Protein AF-A0A5K0YGM4-F1 (afdb_monomer_lite)

Secondary structure (DSSP, 8-state):
--GGGTTT-SS--TT---TTTHHHHHHHHHHHHHHH-

Radius of gyration: 10.8 Å; chains: 1; bounding box: 23×17×29 Å

InterPro domains:
  IPR002755 DNA primase, small subunit [PF01896] (1-37)

Organism: NCBI:txid210225

Foldseek 3Di:
DLQVCQVPDDPDHDPDDDPVSVVVVVVVVVVCVVVVD

Sequence (37 aa):
DISDYDDVRYCCSGADVCIDCWPLMTVAIKVLDVSLR

pLDDT: mean 97.09, std 3.04, range [79.5, 98.31]

Structure (mmCIF, N/CA/C/O backbone):
data_AF-A0A5K0YGM4-F1
#
_entry.id   AF-A0A5K0YGM4-F1
#
loop_
_atom_site.group_PDB
_atom_site.id
_atom_site.type_symbol
_atom_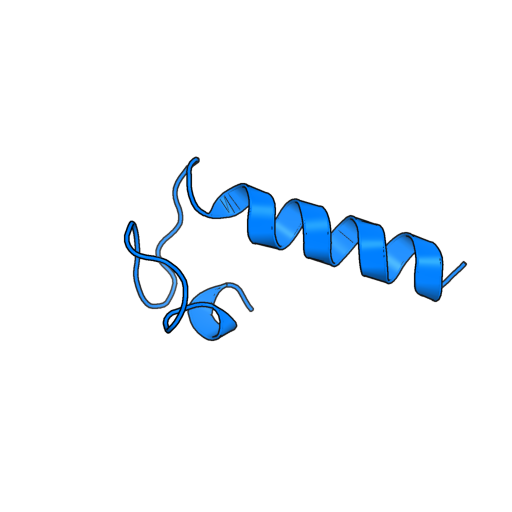site.label_atom_id
_atom_site.label_alt_id
_atom_site.label_comp_id
_atom_site.label_asym_id
_atom_site.label_entity_id
_atom_site.label_seq_id
_atom_site.pdbx_PDB_ins_code
_atom_site.Cartn_x
_atom_site.Cartn_y
_atom_site.Cartn_z
_atom_site.occupancy
_atom_site.B_iso_or_equiv
_atom_site.auth_seq_id
_atom_site.auth_comp_id
_atom_site.auth_asym_id
_atom_site.auth_atom_id
_atom_site.pdbx_PDB_model_num
ATOM 1 N N . ASP A 1 1 ? 3.347 -5.103 4.743 1.00 94.25 1 ASP A N 1
ATOM 2 C CA . ASP A 1 1 ? 4.534 -4.405 4.217 1.00 94.25 1 ASP A CA 1
ATOM 3 C C . ASP A 1 1 ? 4.143 -3.676 2.932 1.00 94.25 1 ASP A C 1
ATOM 5 O O . ASP A 1 1 ? 3.097 -3.995 2.382 1.00 94.25 1 ASP A O 1
ATOM 9 N N . ILE A 1 2 ? 4.897 -2.677 2.464 1.00 96.94 2 ILE A N 1
ATOM 10 C CA . ILE A 1 2 ? 4.568 -2.015 1.187 1.00 96.94 2 ILE 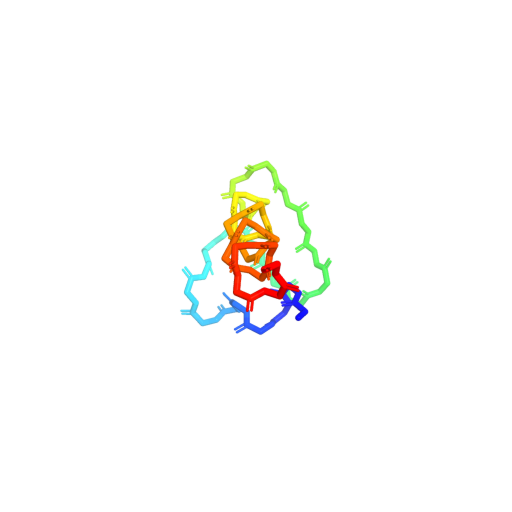A CA 1
ATOM 11 C C . ILE A 1 2 ? 4.927 -2.893 -0.023 1.00 96.94 2 ILE A C 1
ATOM 13 O O . ILE A 1 2 ? 4.253 -2.815 -1.048 1.00 96.94 2 ILE A O 1
ATOM 17 N N . SER A 1 3 ? 5.934 -3.761 0.109 1.00 97.56 3 SER A N 1
ATOM 18 C CA . SER A 1 3 ? 6.323 -4.727 -0.926 1.00 97.56 3 SER A CA 1
ATOM 19 C C . SER A 1 3 ? 5.260 -5.803 -1.174 1.00 97.56 3 SER A C 1
ATOM 21 O O . SER A 1 3 ? 5.188 -6.335 -2.277 1.00 97.56 3 SER A O 1
ATOM 23 N N . ASP A 1 4 ? 4.353 -6.043 -0.216 1.00 97.75 4 ASP A N 1
ATOM 24 C CA . ASP A 1 4 ? 3.203 -6.949 -0.392 1.00 97.75 4 ASP A CA 1
ATOM 25 C C . ASP A 1 4 ? 2.223 -6.475 -1.482 1.00 97.75 4 ASP A C 1
ATOM 27 O O . ASP A 1 4 ? 1.339 -7.223 -1.881 1.00 97.75 4 ASP A O 1
ATOM 31 N N . TYR A 1 5 ? 2.360 -5.228 -1.943 1.00 97.44 5 TYR A N 1
ATOM 32 C CA . TYR A 1 5 ? 1.512 -4.613 -2.963 1.00 97.44 5 TYR A CA 1
ATOM 33 C C . TYR A 1 5 ? 2.223 -4.470 -4.321 1.00 97.44 5 TYR A C 1
ATOM 35 O O . TYR A 1 5 ? 1.726 -3.754 -5.193 1.00 97.44 5 TYR A O 1
ATOM 43 N N . ASP A 1 6 ? 3.394 -5.091 -4.507 1.00 97.56 6 ASP A N 1
ATOM 44 C CA . ASP A 1 6 ? 4.195 -5.012 -5.742 1.00 97.56 6 ASP A CA 1
ATOM 45 C C . ASP A 1 6 ? 3.455 -5.495 -6.995 1.00 97.56 6 ASP A C 1
ATOM 47 O O . ASP A 1 6 ? 3.699 -4.991 -8.087 1.00 97.56 6 ASP A O 1
ATOM 51 N N . ASP A 1 7 ? 2.528 -6.435 -6.851 1.00 97.75 7 ASP A N 1
ATOM 52 C CA . ASP A 1 7 ? 1.724 -6.984 -7.942 1.00 97.75 7 ASP A CA 1
ATOM 53 C C . ASP A 1 7 ? 0.597 -6.046 -8.411 1.00 97.75 7 ASP A C 1
ATOM 55 O O . ASP A 1 7 ? 0.090 -6.193 -9.526 1.00 97.75 7 ASP A O 1
ATOM 59 N N . VAL A 1 8 ? 0.217 -5.066 -7.586 1.00 96.56 8 VAL A N 1
ATOM 60 C CA . VAL A 1 8 ? -0.906 -4.149 -7.843 1.00 96.56 8 VAL A CA 1
ATOM 61 C C . VAL A 1 8 ? -0.504 -2.678 -7.961 1.00 96.56 8 VAL A C 1
ATOM 63 O O . VAL A 1 8 ? -1.341 -1.843 -8.315 1.00 96.56 8 VAL A O 1
ATOM 66 N N . ARG A 1 9 ? 0.759 -2.326 -7.695 1.00 96.25 9 ARG A N 1
ATOM 67 C CA . ARG A 1 9 ? 1.285 -0.960 -7.853 1.00 96.25 9 ARG A CA 1
ATOM 68 C C . ARG A 1 9 ? 2.190 -0.857 -9.080 1.00 96.25 9 ARG A C 1
ATOM 70 O O . ARG A 1 9 ? 3.007 -1.725 -9.339 1.00 96.25 9 ARG A O 1
ATOM 77 N N . TYR A 1 10 ? 2.069 0.241 -9.824 1.00 96.81 10 TYR A N 1
ATOM 78 C CA . TYR A 1 10 ? 2.847 0.482 -11.052 1.00 96.81 10 TYR A CA 1
ATOM 79 C C . TYR A 1 10 ? 3.902 1.593 -10.909 1.00 96.81 10 TYR A C 1
ATOM 81 O O . TYR A 1 10 ? 4.632 1.871 -11.856 1.00 96.81 10 TYR A O 1
ATOM 89 N N . CYS A 1 11 ? 3.971 2.258 -9.752 1.00 98.19 11 CYS A N 1
ATOM 90 C CA . CYS A 1 11 ? 4.813 3.438 -9.533 1.00 98.19 11 CYS A CA 1
ATOM 91 C C . CYS A 1 11 ? 6.141 3.152 -8.802 1.00 98.19 11 CYS A C 1
ATOM 93 O O . CYS A 1 11 ? 7.071 3.946 -8.917 1.00 98.19 11 CYS A O 1
ATOM 95 N N . CYS A 1 12 ? 6.239 2.059 -8.033 1.00 98.00 12 CYS A N 1
ATOM 96 C CA . CYS A 1 12 ? 7.408 1.677 -7.220 1.00 98.00 12 CYS A CA 1
ATOM 97 C C . CYS A 1 12 ? 7.498 0.144 -7.094 1.00 98.00 12 CYS A C 1
ATOM 99 O O . CYS A 1 12 ? 6.516 -0.539 -7.372 1.00 98.00 12 CYS A O 1
ATOM 101 N N . SER A 1 13 ? 8.633 -0.385 -6.624 1.00 97.50 13 SER A N 1
ATOM 102 C CA . SER A 1 13 ? 8.842 -1.823 -6.364 1.00 97.50 13 SER A CA 1
ATOM 103 C C . SER A 1 13 ? 9.671 -2.062 -5.097 1.00 97.50 13 SER A C 1
ATOM 105 O O . SER A 1 13 ? 10.471 -1.205 -4.717 1.00 97.50 13 SER A O 1
ATOM 107 N N . GLY A 1 14 ? 9.527 -3.220 -4.448 1.00 96.88 14 GLY A N 1
ATOM 108 C CA . GLY A 1 14 ? 10.275 -3.559 -3.236 1.00 96.88 14 GLY A CA 1
ATOM 109 C C . GLY A 1 14 ? 10.012 -2.588 -2.080 1.00 96.88 14 GLY A C 1
ATOM 110 O O . GLY A 1 14 ? 8.872 -2.358 -1.686 1.00 96.88 14 GLY A O 1
ATOM 111 N N . ALA A 1 15 ? 11.064 -1.996 -1.517 1.00 97.00 15 ALA A N 1
ATOM 112 C CA . ALA A 1 15 ? 10.935 -1.055 -0.400 1.00 97.00 15 ALA A CA 1
ATOM 113 C C . ALA A 1 15 ? 10.660 0.400 -0.835 1.00 97.00 15 ALA A C 1
ATOM 115 O O . ALA A 1 15 ? 10.419 1.251 0.022 1.00 97.00 15 ALA A O 1
ATOM 116 N N . ASP A 1 16 ? 10.687 0.700 -2.139 1.00 98.19 16 ASP A N 1
ATOM 117 C CA . ASP A 1 16 ? 10.503 2.067 -2.629 1.00 98.19 16 ASP A CA 1
ATOM 118 C C . ASP A 1 16 ? 9.058 2.543 -2.448 1.00 98.19 16 ASP A C 1
ATOM 120 O O . ASP A 1 16 ? 8.093 1.782 -2.595 1.00 98.19 16 ASP A O 1
ATOM 124 N N . VAL A 1 17 ? 8.903 3.833 -2.144 1.00 97.75 17 VAL A N 1
ATOM 125 C CA . VAL A 1 17 ? 7.611 4.459 -1.851 1.00 97.75 17 VAL A CA 1
ATOM 126 C C . VAL A 1 17 ? 7.513 5.851 -2.471 1.00 97.75 17 VAL A C 1
ATOM 128 O O . VAL A 1 17 ? 8.481 6.610 -2.502 1.00 97.75 17 VAL A O 1
ATOM 131 N N . CYS A 1 18 ? 6.316 6.205 -2.932 1.00 98.12 18 CYS A N 1
ATOM 132 C CA . CYS A 1 18 ? 5.981 7.537 -3.417 1.00 98.12 18 CYS A CA 1
ATOM 133 C C . CYS A 1 18 ? 4.571 7.947 -2.963 1.00 98.12 18 CYS A C 1
ATOM 135 O O . CYS A 1 18 ? 3.846 7.181 -2.321 1.00 98.12 18 CYS A O 1
ATOM 137 N N . ILE A 1 19 ? 4.169 9.167 -3.322 1.00 98.00 19 ILE A N 1
ATOM 138 C CA . ILE A 1 19 ? 2.847 9.711 -2.986 1.00 98.00 19 ILE A CA 1
ATOM 139 C C . ILE A 1 19 ? 1.687 8.939 -3.636 1.00 98.00 19 ILE A C 1
ATOM 141 O O . ILE A 1 19 ? 0.583 8.973 -3.102 1.00 98.00 19 ILE A O 1
ATOM 145 N N . ASP A 1 20 ? 1.936 8.216 -4.732 1.00 98.00 20 ASP A N 1
ATOM 146 C CA . ASP A 1 20 ? 0.897 7.481 -5.463 1.00 98.00 20 ASP A CA 1
ATOM 147 C C . ASP A 1 20 ? 0.554 6.138 -4.799 1.00 98.00 20 ASP A C 1
ATOM 149 O O . ASP A 1 20 ? -0.610 5.742 -4.787 1.00 98.00 20 ASP A O 1
ATOM 153 N N . CYS A 1 21 ? 1.534 5.439 -4.205 1.00 98.12 21 CYS A N 1
ATOM 154 C CA . CYS A 1 21 ? 1.305 4.156 -3.520 1.00 98.12 21 CYS A CA 1
ATOM 155 C C . CYS A 1 21 ? 1.068 4.286 -2.009 1.00 98.12 21 CYS A C 1
ATOM 157 O O . CYS A 1 21 ? 0.485 3.385 -1.404 1.00 98.12 21 CYS A O 1
ATOM 159 N N . TRP A 1 22 ? 1.441 5.409 -1.386 1.00 97.88 22 TRP A N 1
ATOM 160 C CA . TRP A 1 22 ? 1.201 5.644 0.043 1.00 97.88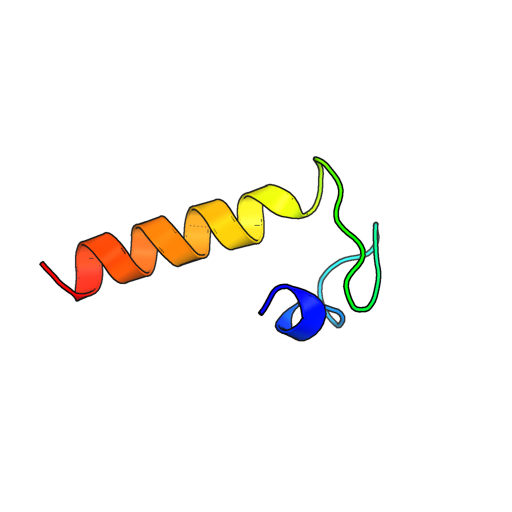 22 TRP A CA 1
ATOM 161 C C . TRP A 1 22 ? -0.269 5.525 0.503 1.00 97.88 22 TRP A C 1
ATOM 163 O O . TRP A 1 22 ? -0.509 5.055 1.626 1.00 97.88 22 TRP A O 1
ATOM 173 N N . PRO A 1 23 ? -1.284 5.869 -0.320 1.00 98.31 23 PRO A N 1
ATOM 174 C CA . PRO A 1 23 ? -2.680 5.634 0.032 1.00 98.31 23 PRO A CA 1
ATOM 175 C C . PRO A 1 23 ? -2.992 4.179 0.416 1.00 98.31 23 PRO A C 1
ATOM 177 O O . PRO A 1 23 ? -3.859 3.971 1.264 1.00 98.31 23 PRO A O 1
ATOM 180 N N . LEU A 1 24 ? -2.260 3.185 -0.109 1.00 98.12 24 LEU A N 1
ATOM 181 C CA . LEU A 1 24 ? -2.426 1.771 0.259 1.00 98.12 24 LEU A CA 1
ATOM 182 C C . LEU A 1 24 ? -2.165 1.538 1.755 1.00 98.12 24 LEU A C 1
ATOM 184 O O . LEU A 1 24 ? -2.986 0.927 2.437 1.00 98.12 24 LEU A O 1
ATOM 188 N N . MET A 1 25 ? -1.082 2.106 2.297 1.00 97.88 25 MET A N 1
ATOM 189 C CA . MET A 1 25 ? -0.777 2.028 3.734 1.00 97.88 25 MET A CA 1
ATOM 190 C C . MET A 1 25 ? -1.811 2.776 4.571 1.00 97.88 25 MET A C 1
ATOM 192 O O . MET A 1 25 ? -2.223 2.307 5.629 1.00 97.88 25 MET A O 1
ATOM 196 N N . THR A 1 26 ? -2.278 3.926 4.080 1.00 98.06 26 THR A N 1
ATOM 197 C CA . THR A 1 26 ? -3.306 4.716 4.772 1.00 98.06 26 THR A CA 1
ATOM 198 C C . THR A 1 26 ? -4.614 3.931 4.902 1.00 98.06 26 THR A C 1
ATOM 200 O O . THR A 1 26 ? -5.238 3.943 5.963 1.00 98.06 26 THR A O 1
ATOM 203 N N . VAL A 1 27 ? -5.038 3.233 3.842 1.00 98.06 27 VAL A N 1
ATOM 204 C CA . VAL A 1 27 ? -6.222 2.362 3.875 1.00 98.06 27 VAL A CA 1
ATOM 205 C C . VAL A 1 27 ? -5.989 1.167 4.799 1.00 98.06 27 VAL A C 1
ATOM 207 O O . VAL A 1 27 ? -6.858 0.884 5.621 1.00 98.06 27 VAL A O 1
ATOM 210 N N . ALA A 1 28 ? -4.819 0.523 4.734 1.00 98.00 28 ALA A N 1
ATOM 211 C CA . ALA A 1 28 ? -4.480 -0.594 5.616 1.00 98.00 28 ALA A CA 1
ATOM 212 C C . ALA A 1 28 ? -4.600 -0.210 7.104 1.00 98.00 28 ALA A C 1
ATOM 214 O O . ALA A 1 28 ? -5.262 -0.915 7.864 1.00 98.00 28 ALA A O 1
ATOM 215 N N . ILE A 1 29 ? -4.059 0.947 7.507 1.00 97.56 29 ILE A N 1
ATOM 216 C CA . ILE A 1 29 ? -4.179 1.457 8.884 1.00 97.56 29 ILE A CA 1
ATOM 217 C C . ILE A 1 29 ? -5.644 1.687 9.264 1.00 97.56 29 ILE A C 1
ATOM 219 O O . ILE A 1 29 ? -6.054 1.277 10.344 1.00 97.56 29 ILE A O 1
ATOM 223 N N . LYS A 1 30 ? -6.451 2.309 8.394 1.00 98.25 30 LYS A N 1
ATOM 224 C CA . LYS A 1 30 ? -7.876 2.561 8.677 1.00 98.25 30 LYS A CA 1
ATOM 225 C C . LYS A 1 30 ? -8.662 1.269 8.889 1.00 98.25 30 LYS A C 1
ATOM 227 O O . LYS A 1 30 ? -9.463 1.196 9.813 1.00 98.25 30 LYS A O 1
ATOM 232 N N . VAL A 1 31 ? -8.441 0.258 8.048 1.00 98.19 31 VAL A N 1
ATOM 233 C CA . VAL A 1 31 ? -9.115 -1.044 8.171 1.00 98.19 31 VAL A CA 1
ATOM 234 C C . VAL A 1 31 ? -8.715 -1.735 9.471 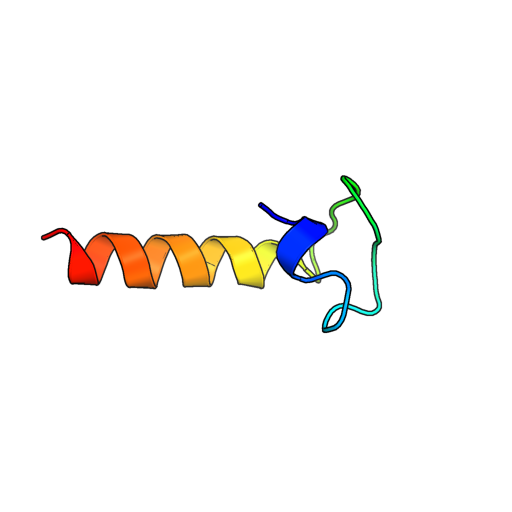1.00 98.19 31 VAL A C 1
ATOM 236 O O . VAL A 1 31 ? -9.581 -2.231 10.191 1.00 98.19 31 VAL A O 1
ATOM 239 N N . LEU A 1 32 ? -7.421 -1.734 9.797 1.00 97.88 32 LEU A N 1
ATOM 240 C CA . LEU A 1 32 ? -6.923 -2.319 11.039 1.00 97.88 32 LEU A CA 1
ATOM 241 C C . LEU A 1 32 ? -7.448 -1.575 12.274 1.00 97.88 32 LEU A C 1
ATOM 243 O O . LEU A 1 32 ? -7.897 -2.229 13.206 1.00 97.88 32 LEU A O 1
ATOM 247 N N . ASP A 1 33 ? -7.462 -0.239 12.272 1.00 98.00 33 ASP A N 1
ATOM 248 C CA . ASP A 1 33 ? -7.975 0.571 13.390 1.00 98.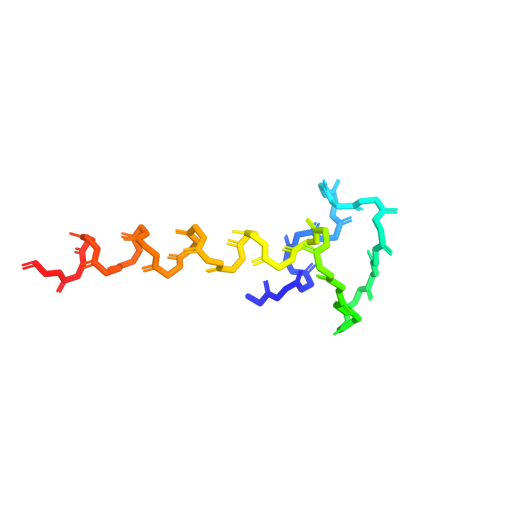00 33 ASP A CA 1
ATOM 249 C C . ASP A 1 33 ? -9.469 0.324 13.641 1.00 98.00 33 ASP A C 1
ATOM 251 O O . ASP A 1 33 ? -9.876 0.201 14.790 1.00 98.00 33 ASP A O 1
ATOM 255 N N . VAL A 1 34 ? -10.277 0.173 12.584 1.00 98.12 34 VAL A N 1
ATOM 256 C CA . VAL A 1 34 ? -11.702 -0.186 12.713 1.00 98.12 34 VAL A CA 1
ATOM 257 C C . VAL A 1 34 ? -11.890 -1.624 13.200 1.00 98.12 34 VAL A C 1
ATOM 259 O O . VAL A 1 34 ? -12.846 -1.898 13.911 1.00 98.12 34 VAL A O 1
ATOM 262 N N . SER A 1 35 ? -11.011 -2.549 12.812 1.00 97.88 35 SER A N 1
ATOM 263 C CA . SER A 1 35 ? -11.159 -3.974 13.148 1.00 97.88 35 SER A CA 1
ATOM 264 C C . SER A 1 35 ? -10.651 -4.325 14.549 1.00 97.88 35 SER A C 1
ATOM 266 O O . SER A 1 35 ? -11.047 -5.346 15.105 1.00 97.88 35 SER A O 1
ATOM 268 N N . LEU A 1 36 ? -9.728 -3.526 15.088 1.00 96.12 36 LEU A N 1
ATOM 269 C CA . LEU A 1 36 ? -9.067 -3.761 16.375 1.00 96.12 36 LEU A CA 1
ATOM 270 C C . LEU A 1 36 ? -9.632 -2.903 17.519 1.00 96.12 36 LEU A C 1
ATOM 272 O O . LEU A 1 36 ? -9.155 -3.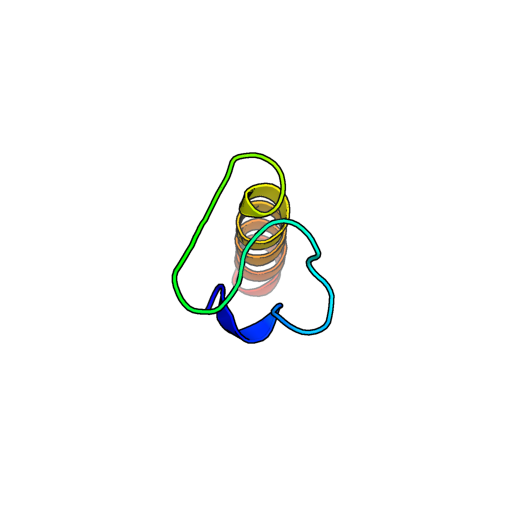025 18.648 1.00 96.12 36 LEU A O 1
ATOM 276 N N . ARG A 1 37 ? -10.619 -2.048 17.239 1.00 79.50 37 ARG A N 1
ATOM 277 C CA . ARG A 1 37 ? -11.406 -1.305 18.232 1.00 79.50 37 ARG A CA 1
ATOM 278 C C . ARG A 1 37 ? -12.779 -1.935 18.400 1.00 79.50 37 ARG A C 1
ATOM 280 O O . ARG A 1 37 ? -13.251 -1.947 19.557 1.00 79.50 37 ARG A O 1
#